Protein AF-A0A5B0R7M3-F1 (afdb_monomer_lite)

Foldseek 3Di:
DVVVLLVQFAVDWEKEDEQLDDPPDPDIDIDGHHGHHPPPDDDDPVCPSPDDPPVPDPDDDDDPPVPPDDHHYDYDDDPVPPPRNHDDDDFDDPDDDDTPDPDAPPDHDDPDPCNVVVVCVVVVVD

Organism: NCBI:txid56615

InterPro domains:
  IPR029063 S-adenosyl-L-methionine-dependent methyltransferase superfamily [G3DSA:3.40.50.150] (1-41)

Structure (mmCIF, N/CA/C/O backbone):
data_AF-A0A5B0R7M3-F1
#
_entry.id   AF-A0A5B0R7M3-F1
#
loop_
_atom_site.group_PDB
_atom_site.id
_atom_site.type_symbol
_atom_site.label_atom_id
_atom_site.label_alt_id
_atom_site.label_comp_id
_atom_site.label_asym_id
_atom_site.label_entity_id
_atom_site.label_seq_id
_atom_site.pdbx_PDB_ins_code
_atom_site.Cartn_x
_atom_site.Cartn_y
_atom_site.Cartn_z
_atom_site.occupancy
_atom_site.B_iso_or_equiv
_atom_site.auth_seq_id
_atom_site.auth_comp_id
_atom_site.auth_asym_id
_atom_site.auth_atom_id
_atom_site.pdbx_PDB_model_num
ATOM 1 N N . MET A 1 1 ? 5.093 -3.381 16.539 1.00 66.44 1 MET A N 1
ATOM 2 C CA . MET A 1 1 ? 5.382 -3.029 15.124 1.00 66.44 1 MET A CA 1
ATOM 3 C C . MET A 1 1 ? 4.338 -2.016 14.643 1.00 66.44 1 MET A C 1
ATOM 5 O O . MET A 1 1 ? 3.356 -1.822 15.347 1.00 66.44 1 MET A O 1
ATOM 9 N N . ILE A 1 2 ? 4.525 -1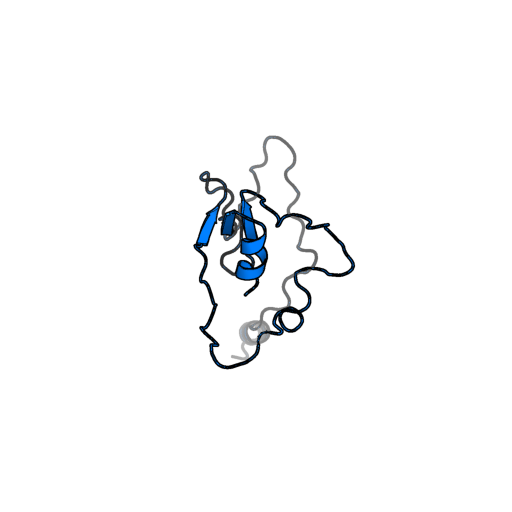.332 13.503 1.00 76.81 2 ILE A N 1
ATOM 10 C CA . ILE A 1 2 ? 3.562 -0.308 13.021 1.00 76.81 2 ILE A CA 1
ATOM 11 C C . ILE A 1 2 ? 2.158 -0.885 12.771 1.00 76.81 2 ILE A C 1
ATOM 13 O O . ILE A 1 2 ? 1.155 -0.230 13.030 1.00 76.81 2 ILE A O 1
ATOM 17 N N . TYR A 1 3 ? 2.087 -2.153 12.364 1.00 77.75 3 TYR A N 1
ATOM 18 C CA . TYR A 1 3 ? 0.834 -2.868 12.129 1.00 77.75 3 TYR A CA 1
ATOM 19 C C . TYR A 1 3 ? -0.008 -3.028 13.401 1.00 77.75 3 TYR A C 1
ATOM 21 O O . TYR A 1 3 ? -1.212 -2.799 13.361 1.00 77.75 3 TYR A O 1
ATOM 29 N N . ASP A 1 4 ? 0.619 -3.321 14.546 1.00 75.75 4 ASP A N 1
ATOM 30 C CA . ASP A 1 4 ? -0.097 -3.463 15.824 1.00 75.75 4 ASP A CA 1
ATOM 31 C C . ASP A 1 4 ? -0.740 -2.146 16.256 1.00 75.75 4 ASP A C 1
ATOM 33 O O . ASP A 1 4 ? -1.810 -2.141 16.853 1.00 75.75 4 ASP A O 1
ATOM 37 N N . GLN A 1 5 ? -0.100 -1.016 15.938 1.00 77.12 5 GLN A N 1
ATOM 38 C CA . GLN A 1 5 ? -0.653 0.302 16.242 1.00 77.12 5 GLN A CA 1
ATOM 39 C C . GLN A 1 5 ? -1.916 0.563 15.422 1.00 77.12 5 GLN A C 1
ATOM 41 O O . GLN A 1 5 ? -2.892 1.072 15.971 1.00 77.12 5 GLN A O 1
ATOM 46 N N . LEU A 1 6 ? -1.906 0.178 14.144 1.00 82.81 6 LEU A N 1
ATOM 47 C CA . LEU A 1 6 ? -3.024 0.361 13.219 1.00 82.81 6 LEU A CA 1
ATOM 48 C C . LEU A 1 6 ? -4.185 -0.595 13.521 1.00 82.81 6 LEU A C 1
ATOM 50 O O . LEU A 1 6 ? -5.333 -0.170 13.473 1.00 82.81 6 LEU A O 1
ATOM 54 N N . LEU A 1 7 ? -3.917 -1.835 13.937 1.00 82.44 7 LEU A N 1
ATOM 55 C CA . LEU A 1 7 ? -4.962 -2.806 14.297 1.00 82.44 7 LEU A CA 1
ATOM 56 C C . LEU A 1 7 ? -5.871 -2.350 15.455 1.00 82.44 7 LEU A C 1
ATOM 58 O O . LEU A 1 7 ? -6.979 -2.855 15.586 1.00 82.44 7 LEU A O 1
ATOM 62 N N . ASN A 1 8 ? -5.456 -1.373 16.269 1.00 80.81 8 ASN A N 1
ATOM 63 C CA . ASN A 1 8 ? -6.332 -0.788 17.297 1.00 80.81 8 ASN A CA 1
ATOM 64 C C . ASN A 1 8 ? -7.450 0.095 16.721 1.00 80.81 8 ASN A C 1
ATOM 66 O O . ASN A 1 8 ? -8.390 0.427 17.436 1.00 80.81 8 ASN A O 1
ATOM 70 N N . PHE A 1 9 ? -7.313 0.529 15.468 1.00 82.88 9 PHE A N 1
ATOM 71 C CA . PHE A 1 9 ? -8.213 1.479 14.813 1.00 82.88 9 PHE A CA 1
ATOM 72 C C . PHE A 1 9 ? -8.908 0.895 13.588 1.00 82.88 9 PHE A C 1
ATOM 74 O O . PHE A 1 9 ? -9.792 1.538 13.029 1.00 82.88 9 PHE A O 1
ATOM 81 N N . PHE A 1 10 ? -8.492 -0.279 13.124 1.00 88.88 10 PHE A N 1
ATOM 82 C CA . PHE A 1 10 ? -8.955 -0.866 11.877 1.00 88.88 10 PHE A CA 1
ATOM 83 C C . PHE A 1 10 ? -9.186 -2.359 12.072 1.00 88.88 10 PHE A C 1
ATOM 85 O O . PHE A 1 10 ? -8.324 -3.054 12.607 1.00 88.88 10 PHE A O 1
ATOM 92 N N . GLY A 1 11 ? -10.341 -2.851 11.621 1.00 86.31 11 GLY A N 1
ATOM 93 C CA . GLY A 1 11 ? -10.670 -4.276 11.704 1.00 86.31 11 GLY A CA 1
ATOM 94 C C . GLY A 1 11 ? -9.804 -5.146 10.791 1.00 86.31 11 GLY A C 1
ATOM 95 O O . GLY A 1 11 ? -9.576 -6.315 11.088 1.00 86.31 11 GLY A O 1
ATOM 96 N N . GLU A 1 12 ? -9.299 -4.570 9.700 1.00 88.31 12 GLU A N 1
ATOM 97 C CA . GLU A 1 12 ? -8.436 -5.241 8.732 1.00 88.31 12 GLU A CA 1
ATOM 98 C C . GLU A 1 12 ? -7.263 -4.322 8.380 1.00 88.31 12 GLU A C 1
ATOM 100 O O . GLU A 1 12 ? -7.444 -3.147 8.052 1.00 88.31 12 GLU A O 1
ATOM 105 N N . VAL A 1 13 ? -6.049 -4.858 8.454 1.00 88.38 13 VAL A N 1
ATOM 106 C CA . VAL A 1 13 ? -4.821 -4.171 8.052 1.00 88.38 13 VAL A CA 1
ATOM 107 C C . VAL A 1 13 ? -4.072 -5.150 7.167 1.00 88.38 13 VAL A C 1
ATOM 109 O O . VAL A 1 13 ? -3.855 -6.282 7.582 1.00 88.38 13 VAL A O 1
ATOM 112 N N . ASP A 1 14 ? -3.653 -4.718 5.983 1.00 89.44 14 ASP A N 1
ATOM 113 C CA . ASP A 1 14 ? -2.829 -5.513 5.068 1.00 89.44 14 ASP A CA 1
ATOM 114 C C . ASP A 1 14 ? -1.604 -4.716 4.637 1.00 89.44 14 ASP A C 1
ATOM 116 O O . ASP A 1 14 ? -1.629 -3.484 4.592 1.00 89.44 14 ASP A O 1
ATOM 120 N N . CYS A 1 15 ? -0.527 -5.409 4.281 1.00 88.50 15 CYS A N 1
ATOM 121 C CA . CYS A 1 15 ? 0.602 -4.787 3.602 1.00 88.50 15 CYS A CA 1
ATOM 122 C C . CYS A 1 15 ? 0.537 -5.148 2.121 1.00 88.50 15 CYS A C 1
ATOM 124 O O . CYS A 1 15 ? 0.446 -6.319 1.768 1.00 88.50 15 CYS A O 1
ATOM 126 N N . ALA A 1 16 ? 0.568 -4.155 1.244 1.00 88.56 16 ALA A N 1
ATOM 127 C CA . ALA A 1 16 ? 0.441 -4.350 -0.185 1.00 88.56 16 ALA A CA 1
ATOM 128 C C . ALA A 1 16 ? 1.591 -3.700 -0.939 1.00 88.56 16 ALA A C 1
ATOM 130 O O . ALA A 1 16 ? 1.926 -2.537 -0.720 1.00 88.56 16 ALA A O 1
ATOM 131 N N . LYS A 1 17 ? 2.150 -4.425 -1.903 1.00 86.50 17 LYS A N 1
ATOM 132 C CA . LYS A 1 17 ? 3.021 -3.843 -2.925 1.00 86.50 17 LYS A CA 1
ATOM 133 C C . LYS A 1 17 ? 2.356 -4.039 -4.278 1.00 86.50 17 LYS A C 1
ATOM 135 O O . LYS A 1 17 ? 2.135 -5.186 -4.681 1.00 86.50 17 LYS A O 1
ATOM 140 N N . PRO A 1 18 ? 1.987 -2.956 -4.973 1.00 82.62 18 PRO A N 1
ATOM 141 C CA . PRO A 1 18 ? 1.355 -3.093 -6.264 1.00 82.62 18 PRO A CA 1
ATOM 142 C C . PRO A 1 18 ? 2.353 -3.589 -7.312 1.00 82.62 18 PRO A C 1
ATOM 144 O O . PRO A 1 18 ? 3.547 -3.319 -7.211 1.00 82.62 18 PRO A O 1
ATOM 147 N N . ARG A 1 19 ? 1.869 -4.259 -8.361 1.00 75.69 19 ARG A N 1
ATOM 148 C CA . ARG A 1 19 ? 2.708 -4.696 -9.499 1.00 75.69 19 ARG A CA 1
ATOM 149 C C . ARG A 1 19 ? 3.382 -3.548 -10.259 1.00 75.69 19 ARG A C 1
ATOM 151 O O . ARG A 1 19 ? 4.404 -3.762 -10.899 1.00 75.69 19 ARG A O 1
ATOM 158 N N . SER A 1 20 ? 2.833 -2.339 -10.169 1.00 74.00 20 SER A N 1
ATOM 159 C CA . SER A 1 20 ? 3.449 -1.119 -10.700 1.00 74.00 20 SER A CA 1
ATOM 160 C C . SER A 1 20 ? 4.617 -0.602 -9.848 1.00 74.00 20 SER A C 1
ATOM 162 O O . SER A 1 20 ? 5.302 0.329 -10.261 1.00 74.00 20 SER A O 1
ATOM 164 N N . SER A 1 21 ? 4.828 -1.153 -8.651 1.00 76.25 21 SER A N 1
ATOM 165 C CA . SER A 1 21 ? 5.994 -0.855 -7.826 1.00 76.25 21 SER A CA 1
ATOM 166 C C . SER A 1 21 ? 7.164 -1.729 -8.260 1.00 76.25 21 SER A C 1
ATOM 168 O O . SER A 1 21 ? 7.027 -2.943 -8.419 1.00 76.25 21 SER A O 1
ATOM 170 N N . ARG A 1 22 ? 8.338 -1.113 -8.395 1.00 79.06 22 ARG A N 1
ATOM 171 C CA . ARG A 1 22 ? 9.551 -1.800 -8.847 1.00 79.06 22 ARG A CA 1
ATOM 172 C C . ARG A 1 22 ? 9.971 -2.880 -7.861 1.00 79.06 22 ARG A C 1
ATOM 174 O O . ARG A 1 22 ? 9.988 -2.656 -6.645 1.00 79.06 22 ARG A O 1
ATOM 181 N N . SER A 1 23 ? 10.407 -4.031 -8.363 1.00 74.88 23 SER A N 1
ATOM 182 C CA . SER A 1 23 ? 10.898 -5.130 -7.517 1.00 74.88 23 SER A CA 1
ATOM 183 C C . SER A 1 23 ? 12.090 -4.704 -6.649 1.00 74.88 23 SER A C 1
ATOM 185 O O . SER A 1 23 ? 12.155 -5.065 -5.475 1.00 74.88 23 SER A O 1
ATOM 187 N N . SER A 1 24 ? 12.953 -3.837 -7.187 1.00 81.19 24 SER A N 1
ATOM 188 C CA . SER A 1 24 ? 14.117 -3.265 -6.503 1.00 81.19 24 SER A CA 1
ATOM 189 C C . SER A 1 24 ? 13.788 -2.216 -5.434 1.00 81.19 24 SER A C 1
ATOM 191 O O . S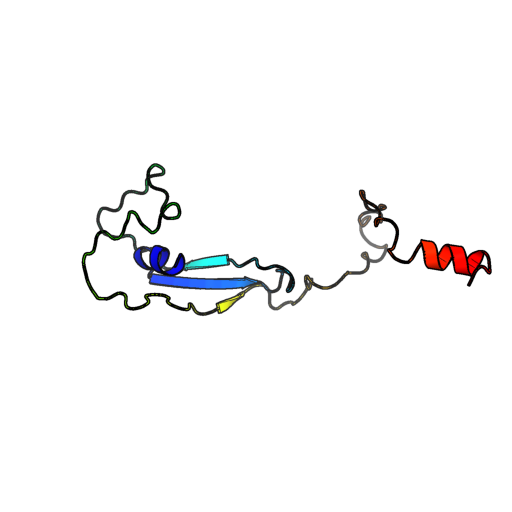ER A 1 24 ? 14.684 -1.813 -4.696 1.00 81.19 24 SER A O 1
ATOM 193 N N . SER A 1 25 ? 12.544 -1.728 -5.363 1.00 81.62 25 SER A N 1
ATOM 194 C CA . SER A 1 25 ? 12.122 -0.796 -4.313 1.00 81.62 25 SER A CA 1
ATOM 195 C C . SER A 1 25 ? 11.693 -1.557 -3.058 1.00 81.62 25 SER A C 1
ATOM 197 O 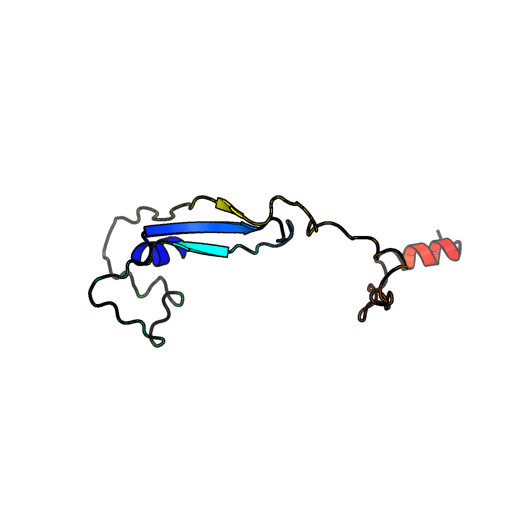O . SER A 1 25 ? 11.012 -2.582 -3.139 1.00 81.62 25 SER A O 1
ATOM 199 N N . ILE A 1 26 ? 12.053 -1.035 -1.887 1.00 84.12 26 ILE A N 1
ATOM 200 C CA . ILE A 1 26 ? 11.556 -1.526 -0.590 1.00 84.12 26 ILE A CA 1
ATOM 201 C C . ILE A 1 26 ? 10.204 -0.907 -0.207 1.00 84.12 26 ILE A C 1
ATOM 203 O O . ILE A 1 26 ? 9.717 -1.130 0.898 1.00 84.12 26 ILE A O 1
ATOM 207 N N . GLU A 1 27 ? 9.614 -0.095 -1.086 1.00 85.19 27 GLU A N 1
ATOM 208 C CA . GLU A 1 27 ? 8.317 0.526 -0.838 1.00 85.19 27 GLU A CA 1
ATOM 209 C C . GLU A 1 27 ? 7.192 -0.514 -0.742 1.00 85.19 27 GLU A C 1
ATOM 211 O O . GLU A 1 27 ? 7.129 -1.491 -1.496 1.00 85.19 27 GLU A O 1
ATOM 216 N N . ALA A 1 28 ? 6.291 -0.274 0.203 1.00 85.94 28 ALA A N 1
ATOM 217 C CA . ALA A 1 28 ? 5.054 -1.009 0.388 1.00 85.94 28 ALA A CA 1
ATOM 218 C C . ALA A 1 28 ? 4.020 -0.072 1.022 1.00 85.94 28 ALA A C 1
ATOM 220 O O . ALA A 1 28 ? 4.364 0.923 1.664 1.00 85.94 28 ALA A O 1
ATOM 221 N N . PHE A 1 29 ? 2.751 -0.394 0.834 1.00 87.81 29 PHE A N 1
ATOM 222 C CA . PHE A 1 29 ? 1.614 0.392 1.283 1.00 87.81 29 PHE A CA 1
ATOM 223 C C . PHE A 1 29 ? 0.869 -0.386 2.357 1.00 87.81 29 PHE A C 1
ATOM 225 O O . PHE A 1 29 ? 0.570 -1.561 2.171 1.00 87.81 29 PHE A O 1
ATOM 232 N N . VAL A 1 30 ? 0.534 0.260 3.470 1.00 89.06 30 VAL A N 1
ATOM 233 C CA . VAL A 1 30 ? -0.348 -0.352 4.469 1.00 89.06 30 VAL A CA 1
ATOM 234 C C . VAL A 1 30 ? -1.785 0.027 4.137 1.00 89.06 30 VAL A C 1
ATOM 236 O O . VAL A 1 30 ? -2.123 1.209 4.093 1.00 89.06 30 VAL A O 1
ATOM 239 N N . VAL A 1 31 ? -2.617 -0.973 3.866 1.00 89.75 31 VAL A N 1
ATOM 240 C CA . VAL A 1 31 ? -4.025 -0.808 3.509 1.00 89.75 31 VAL A CA 1
ATOM 241 C C . VAL A 1 31 ? -4.862 -1.114 4.740 1.00 89.75 31 VAL A C 1
ATOM 243 O O . VAL A 1 31 ? -4.980 -2.260 5.159 1.00 89.75 31 VAL A O 1
ATOM 246 N N . CYS A 1 32 ? -5.442 -0.071 5.322 1.00 89.69 32 CYS A N 1
ATOM 247 C CA . CYS A 1 32 ? -6.303 -0.187 6.488 1.00 89.69 32 CYS A CA 1
ATOM 248 C C . CYS A 1 32 ? -7.775 -0.123 6.063 1.00 89.69 32 CYS A C 1
ATOM 250 O O . CYS A 1 32 ? -8.194 0.825 5.396 1.00 89.69 32 CYS A O 1
ATOM 252 N N . ARG A 1 33 ? -8.566 -1.125 6.448 1.00 90.81 33 ARG A N 1
ATOM 253 C CA . ARG A 1 33 ? -9.986 -1.271 6.099 1.00 90.81 33 ARG A CA 1
ATOM 254 C C . ARG A 1 33 ? -10.821 -1.390 7.374 1.00 90.81 33 ARG A C 1
ATOM 256 O O . ARG A 1 33 ? -10.320 -1.782 8.425 1.00 90.81 33 ARG A O 1
ATOM 263 N N . ASN A 1 34 ? -12.100 -1.030 7.280 1.00 92.44 34 ASN A N 1
ATOM 264 C CA . ASN A 1 34 ? -13.043 -1.031 8.405 1.00 92.44 34 ASN A CA 1
ATOM 265 C C . ASN A 1 34 ? -12.541 -0.196 9.592 1.00 92.44 34 ASN A C 1
ATOM 267 O O . ASN A 1 34 ? -12.207 -0.732 10.648 1.00 92.44 34 ASN A O 1
ATOM 271 N N . TYR A 1 35 ? -12.463 1.124 9.399 1.00 90.56 35 TYR A N 1
ATOM 272 C CA . TYR A 1 35 ? -12.085 2.048 10.467 1.00 90.56 35 TYR A CA 1
ATOM 273 C C . TYR A 1 35 ? -13.068 1.945 11.640 1.00 90.56 35 TYR A C 1
ATOM 275 O O . TYR A 1 35 ? -14.258 2.223 11.495 1.00 90.56 35 TYR A O 1
ATOM 283 N N . ALA A 1 36 ? -12.545 1.530 12.786 1.00 86.69 36 ALA A N 1
ATOM 284 C CA . ALA A 1 36 ? -13.245 1.286 14.034 1.00 86.69 36 ALA A CA 1
ATOM 285 C C . ALA A 1 36 ? -12.381 1.836 15.183 1.00 86.69 36 ALA A C 1
ATOM 287 O O . ALA A 1 36 ? -11.656 1.081 15.834 1.00 86.69 36 ALA A O 1
ATOM 288 N N . PRO A 1 37 ? -12.374 3.164 15.391 1.00 84.75 37 PRO A N 1
ATOM 289 C CA . PRO A 1 37 ? -11.607 3.762 16.470 1.00 84.75 37 PRO A CA 1
ATOM 290 C C . PRO A 1 37 ? -12.203 3.391 17.838 1.00 84.75 37 PRO A C 1
ATOM 292 O O . PRO A 1 37 ? -13.417 3.198 17.936 1.00 84.75 37 PRO A O 1
ATOM 295 N N . PRO A 1 38 ? -11.388 3.349 18.906 1.00 82.06 38 PRO A N 1
ATOM 296 C CA . PRO A 1 38 ? -11.888 3.170 20.265 1.00 82.06 38 PRO A CA 1
ATOM 297 C C . PRO A 1 38 ? -12.874 4.272 20.676 1.00 82.06 38 PRO A C 1
ATOM 299 O O . PRO A 1 38 ? -12.731 5.431 20.270 1.00 82.06 38 PRO A O 1
ATOM 302 N N . ASP A 1 39 ? -13.836 3.928 21.532 1.00 81.50 39 ASP A N 1
ATOM 303 C CA . ASP A 1 39 ? -14.817 4.884 22.049 1.00 81.50 39 ASP A CA 1
ATOM 304 C C . ASP A 1 39 ? -14.129 6.070 22.743 1.00 81.50 39 ASP A C 1
ATOM 306 O O . ASP A 1 39 ? -13.253 5.907 23.593 1.00 81.50 39 ASP A O 1
ATOM 310 N N . GLY A 1 40 ? -14.526 7.288 22.367 1.00 80.38 40 GLY A N 1
ATOM 311 C CA . GLY A 1 40 ? -13.944 8.522 22.903 1.00 80.38 40 GLY A CA 1
ATOM 312 C C . GLY A 1 40 ? -12.597 8.923 22.291 1.00 80.38 40 GLY A C 1
ATOM 313 O O . GLY A 1 40 ? -11.998 9.897 22.745 1.00 80.38 40 GLY A O 1
ATOM 314 N N . PHE A 1 41 ? -12.117 8.225 21.256 1.00 78.56 41 PHE A N 1
ATOM 315 C CA . PHE A 1 41 ? -10.924 8.643 20.525 1.00 78.56 41 PHE A CA 1
ATOM 316 C C . PHE A 1 41 ? -11.165 9.953 19.759 1.00 78.56 41 PHE A C 1
ATOM 318 O O . PHE A 1 41 ? -12.023 10.032 18.879 1.00 78.56 41 PHE A O 1
ATOM 325 N N . VAL A 1 42 ? -10.358 10.971 20.064 1.00 77.62 42 VAL A N 1
ATOM 326 C CA . VAL A 1 42 ? -10.325 12.246 19.339 1.00 77.62 42 VAL A CA 1
ATOM 327 C C . VAL A 1 42 ? -9.005 12.322 18.569 1.00 77.62 42 VAL A C 1
ATOM 329 O O . VAL A 1 42 ? -7.944 12.270 19.196 1.00 77.62 42 VAL A O 1
ATOM 332 N N . PRO A 1 43 ? -9.030 12.423 17.227 1.00 75.88 43 PRO A N 1
ATOM 333 C CA . PRO A 1 43 ? -7.812 12.531 16.438 1.00 75.88 43 PRO A CA 1
ATOM 334 C C . PRO A 1 43 ? -7.124 13.867 16.730 1.00 75.88 43 PRO A C 1
ATOM 336 O O . PRO A 1 43 ? -7.712 14.931 16.548 1.00 75.88 43 PRO A O 1
ATOM 339 N N . ASP A 1 44 ? -5.870 13.804 17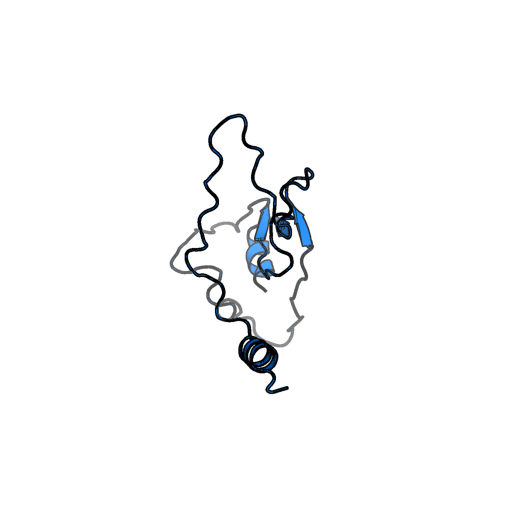.168 1.00 70.69 44 ASP A N 1
ATOM 340 C CA . ASP A 1 44 ? -5.065 14.976 17.502 1.00 70.69 44 ASP A CA 1
ATOM 341 C C . ASP A 1 44 ? -3.661 14.854 16.891 1.00 70.69 44 ASP A C 1
ATOM 343 O O . ASP A 1 44 ? -3.025 13.798 16.932 1.00 70.69 44 ASP A O 1
ATOM 347 N N . MET A 1 45 ? -3.175 15.957 16.321 1.00 66.25 45 MET A N 1
ATOM 348 C CA . MET A 1 45 ? -1.837 16.075 15.736 1.00 66.25 45 MET A CA 1
ATOM 349 C C . MET A 1 45 ? -0.750 16.268 16.797 1.00 66.25 45 MET A C 1
ATOM 351 O O . MET A 1 45 ? 0.431 16.153 16.475 1.00 66.25 45 MET A O 1
ATOM 355 N N . SER A 1 46 ? -1.121 16.548 18.052 1.00 66.50 46 SER A N 1
ATOM 356 C CA . SER A 1 46 ? -0.169 16.672 19.163 1.00 66.50 46 SER A CA 1
ATOM 357 C C . SER A 1 46 ? 0.482 15.334 19.544 1.00 66.50 46 SER A C 1
ATOM 359 O O . SER A 1 46 ? 1.612 15.312 20.031 1.00 66.50 46 SER A O 1
ATOM 361 N N . HIS A 1 47 ? -0.195 14.214 19.260 1.00 58.88 47 HIS A N 1
ATOM 362 C CA . HIS A 1 47 ? 0.276 12.861 19.557 1.00 58.88 47 HIS A CA 1
ATOM 363 C C . HIS A 1 47 ? 0.222 11.971 18.306 1.00 58.88 47 HIS A C 1
ATOM 365 O O . HIS A 1 47 ? -0.581 11.031 18.245 1.00 58.88 47 HIS A O 1
ATOM 371 N N . PRO A 1 48 ? 1.078 12.227 17.298 1.00 59.88 48 PRO A N 1
ATOM 372 C CA . PRO A 1 48 ? 1.117 11.409 16.097 1.00 59.88 48 PRO A CA 1
ATOM 373 C C . PRO A 1 48 ? 1.435 9.959 16.478 1.00 59.88 48 PRO A C 1
ATOM 375 O O . PRO A 1 48 ? 2.462 9.673 17.097 1.00 59.88 48 PRO A O 1
ATOM 378 N N . LEU A 1 49 ? 0.534 9.045 16.097 1.00 58.16 49 LEU A N 1
ATOM 379 C CA . LEU A 1 49 ? 0.524 7.618 16.462 1.00 58.16 49 LEU A CA 1
ATOM 380 C C . LEU A 1 49 ? 1.882 6.912 16.270 1.00 58.16 49 LEU A C 1
ATOM 382 O O . LEU A 1 49 ? 2.168 5.933 16.954 1.00 58.16 49 LEU A O 1
ATOM 386 N N . LEU A 1 50 ? 2.708 7.423 15.354 1.00 57.34 50 LEU A N 1
ATOM 387 C CA . LEU A 1 50 ? 3.909 6.775 14.833 1.00 57.34 50 LEU A CA 1
ATOM 388 C C . LEU A 1 50 ? 5.217 7.203 15.512 1.00 57.34 50 LEU A C 1
ATOM 390 O O . LEU A 1 50 ? 6.260 6.622 15.226 1.00 57.34 50 LEU A O 1
ATOM 394 N N . MET A 1 51 ? 5.200 8.219 16.382 1.00 51.66 51 MET A N 1
ATOM 395 C CA . MET A 1 51 ? 6.447 8.897 16.761 1.00 51.66 51 MET A CA 1
ATOM 396 C C . MET A 1 51 ? 7.176 8.269 17.955 1.00 51.66 51 MET A C 1
ATOM 398 O O . MET A 1 51 ? 8.352 8.561 18.154 1.00 51.66 51 MET A O 1
ATOM 402 N N . ASN A 1 52 ? 6.534 7.405 18.755 1.00 52.44 52 ASN A N 1
ATOM 403 C CA . ASN A 1 52 ? 7.230 6.763 19.872 1.00 52.44 52 ASN A CA 1
ATOM 404 C C . ASN A 1 52 ? 6.529 5.480 20.387 1.00 52.44 52 ASN A C 1
ATOM 406 O O . ASN A 1 52 ? 5.529 5.569 21.103 1.00 52.44 52 ASN A O 1
ATOM 410 N N . PRO A 1 53 ? 7.040 4.275 20.067 1.00 48.84 53 PRO A N 1
ATOM 411 C CA . PRO A 1 53 ? 6.501 3.023 20.599 1.00 48.84 53 PRO A CA 1
ATOM 412 C C . PRO A 1 53 ? 6.781 2.832 22.102 1.00 48.84 53 PRO A C 1
ATOM 414 O O . PRO A 1 53 ? 6.107 2.024 22.733 1.00 48.84 53 PRO A O 1
ATOM 417 N N . ALA A 1 54 ? 7.738 3.566 22.687 1.00 46.09 54 ALA A N 1
ATOM 418 C CA . ALA A 1 54 ? 8.138 3.415 24.087 1.00 46.09 54 ALA A CA 1
ATOM 419 C C . ALA A 1 54 ? 7.264 4.212 25.073 1.00 46.09 54 ALA A C 1
ATOM 421 O O . ALA A 1 54 ? 7.184 3.850 26.241 1.00 46.09 54 ALA A O 1
ATOM 422 N N . THR A 1 55 ? 6.569 5.268 24.638 1.00 46.62 55 THR A N 1
ATOM 423 C CA . THR A 1 55 ? 5.710 6.076 25.529 1.00 46.62 55 THR A CA 1
ATOM 424 C C . THR A 1 55 ? 4.296 5.530 25.716 1.00 46.62 55 THR A C 1
ATOM 426 O O . THR A 1 55 ? 3.546 6.096 26.507 1.00 46.62 55 THR A O 1
ATOM 429 N N . ARG A 1 56 ? 3.905 4.447 25.028 1.00 47.09 56 ARG A N 1
ATOM 430 C CA . ARG A 1 56 ? 2.563 3.847 25.180 1.00 47.09 56 ARG A CA 1
ATOM 431 C C . ARG A 1 56 ? 2.503 2.583 26.026 1.00 47.09 56 ARG A C 1
ATOM 433 O O . ARG A 1 56 ? 1.406 2.180 26.393 1.00 47.09 56 ARG A O 1
ATOM 440 N N . CYS A 1 57 ? 3.644 1.997 26.369 1.00 40.25 57 CYS A N 1
ATOM 441 C CA . CYS A 1 57 ? 3.696 0.804 27.204 1.00 40.25 57 CYS A CA 1
ATOM 442 C C . CYS A 1 57 ? 4.385 1.138 28.528 1.00 40.25 57 CYS A C 1
ATOM 444 O O . CYS A 1 57 ? 5.553 0.825 28.724 1.00 40.25 57 CYS A O 1
ATOM 446 N N . GLN A 1 58 ? 3.653 1.767 29.448 1.00 41.00 58 GLN A N 1
ATOM 447 C CA . GLN A 1 58 ? 3.888 1.496 30.865 1.00 41.00 58 GLN A CA 1
ATOM 448 C C . GLN A 1 58 ? 3.054 0.266 31.214 1.00 41.00 58 GLN A C 1
ATOM 450 O O . GLN A 1 58 ? 1.927 0.373 31.686 1.00 41.00 58 GLN A O 1
ATOM 455 N N . SER A 1 59 ? 3.576 -0.910 30.894 1.00 42.31 59 SER A N 1
ATOM 456 C CA . SER A 1 59 ? 3.111 -2.144 31.512 1.00 42.31 59 SER A CA 1
ATOM 457 C C . SER A 1 59 ? 4.338 -2.845 32.058 1.00 42.31 59 SER A C 1
ATOM 459 O O . SER A 1 59 ? 5.184 -3.328 31.302 1.00 42.31 59 SER A O 1
ATOM 461 N N . ASP A 1 60 ? 4.422 -2.788 33.379 1.00 41.34 60 ASP A N 1
ATOM 462 C CA . ASP A 1 60 ? 5.331 -3.520 34.235 1.00 41.34 60 ASP A CA 1
ATOM 463 C C . ASP A 1 60 ? 5.461 -5.001 33.849 1.0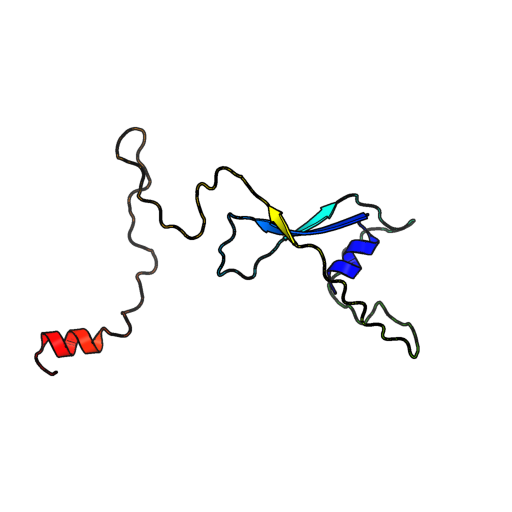0 41.34 60 ASP A C 1
ATOM 465 O O . ASP A 1 60 ? 4.521 -5.646 33.391 1.00 41.34 60 ASP A O 1
ATOM 469 N N . GLU A 1 61 ? 6.668 -5.501 34.099 1.00 44.53 61 GLU A N 1
ATOM 470 C CA . GLU A 1 61 ? 7.010 -6.875 34.465 1.00 44.53 61 GLU A CA 1
ATOM 471 C C . GLU A 1 61 ? 6.539 -8.047 33.568 1.00 44.53 61 GLU A C 1
ATOM 473 O O . GLU A 1 61 ? 5.410 -8.529 33.580 1.00 44.53 61 GLU A O 1
ATOM 478 N N . GLY A 1 62 ? 7.522 -8.662 32.900 1.00 38.78 62 GLY A N 1
ATOM 479 C CA . GLY A 1 62 ? 7.631 -10.127 32.909 1.00 38.78 62 GLY A CA 1
ATOM 480 C C . GLY A 1 62 ? 6.957 -10.926 31.793 1.00 38.78 62 GLY A C 1
ATOM 481 O O . GLY A 1 62 ? 7.130 -12.141 31.759 1.00 38.78 62 GLY A O 1
ATOM 482 N N . THR A 1 63 ? 6.260 -10.309 30.839 1.00 37.59 63 THR A N 1
ATOM 483 C CA . THR A 1 63 ? 5.695 -11.029 29.679 1.00 37.59 63 THR A CA 1
ATOM 484 C C . THR A 1 63 ? 5.925 -10.276 28.373 1.00 37.59 63 THR A C 1
ATOM 486 O O . THR A 1 63 ? 5.000 -9.871 27.679 1.00 37.59 63 THR A O 1
ATOM 489 N N . SER A 1 64 ? 7.193 -10.135 27.978 1.00 40.47 64 SER A N 1
ATOM 490 C CA . SER A 1 64 ? 7.548 -9.818 26.588 1.00 40.47 64 SER A CA 1
ATOM 491 C C . SER A 1 64 ? 7.240 -11.032 25.700 1.00 40.47 64 SER A C 1
ATOM 493 O O . SER A 1 64 ? 8.145 -11.672 25.163 1.00 40.47 64 SER A O 1
ATOM 495 N N . GLN A 1 65 ? 5.958 -11.381 25.557 1.00 41.06 65 GLN A N 1
ATOM 496 C CA . GLN A 1 65 ? 5.531 -12.087 24.362 1.00 41.06 65 GLN A CA 1
ATOM 497 C C . GLN A 1 65 ? 5.849 -11.154 23.209 1.00 41.06 65 GLN A C 1
ATOM 499 O O . GLN A 1 65 ? 5.461 -9.990 23.189 1.00 41.06 65 GLN A O 1
ATOM 504 N N . ASP A 1 66 ? 6.659 -11.656 22.304 1.00 43.66 66 ASP A N 1
ATOM 505 C CA . ASP A 1 66 ? 7.101 -10.952 21.130 1.00 43.66 66 ASP A CA 1
ATOM 506 C C . ASP A 1 66 ? 5.880 -10.667 20.239 1.00 43.66 66 ASP A C 1
ATOM 508 O O . ASP A 1 66 ? 5.525 -11.469 19.381 1.00 43.66 66 ASP A O 1
ATOM 512 N N . LEU A 1 67 ? 5.185 -9.545 20.481 1.00 47.94 67 LEU A N 1
ATOM 513 C CA . LEU A 1 67 ? 3.961 -9.114 19.783 1.00 47.94 67 LEU A CA 1
ATOM 514 C C . LEU A 1 67 ? 4.229 -8.730 18.313 1.00 47.94 67 LEU A C 1
ATOM 516 O O . LEU A 1 67 ? 3.493 -7.951 17.719 1.00 47.94 67 LEU A O 1
ATOM 520 N N . ARG A 1 68 ? 5.298 -9.246 17.700 1.00 51.16 68 ARG A N 1
ATOM 521 C CA . ARG A 1 68 ? 5.598 -9.079 16.280 1.00 51.16 68 ARG A CA 1
ATOM 522 C C . ARG A 1 68 ? 4.601 -9.904 15.472 1.00 51.16 68 ARG A C 1
ATOM 524 O O . ARG A 1 68 ? 4.860 -11.054 15.128 1.00 51.16 68 ARG A O 1
ATOM 531 N N . ARG A 1 69 ? 3.450 -9.310 15.154 1.00 55.47 69 ARG A N 1
ATOM 532 C CA . ARG A 1 69 ? 2.502 -9.900 14.207 1.00 55.47 69 ARG A CA 1
ATOM 533 C C . ARG A 1 69 ? 3.019 -9.692 12.785 1.00 55.47 69 ARG A C 1
ATOM 535 O O . ARG A 1 69 ? 3.220 -8.559 12.348 1.00 55.47 69 ARG A O 1
ATOM 542 N N . ILE A 1 70 ? 3.263 -10.798 12.085 1.00 65.06 70 ILE A N 1
ATOM 543 C CA . ILE A 1 70 ? 3.496 -10.792 10.640 1.00 65.06 70 ILE A CA 1
ATOM 544 C C . ILE A 1 70 ? 2.125 -10.665 9.991 1.00 65.06 70 ILE A C 1
ATOM 546 O O . ILE A 1 70 ? 1.228 -11.458 10.268 1.00 65.06 70 ILE A O 1
ATOM 550 N N . LEU A 1 71 ? 1.970 -9.617 9.198 1.00 65.00 71 LEU A N 1
ATOM 551 C CA . LEU A 1 71 ? 0.748 -9.335 8.471 1.00 65.00 71 LEU A CA 1
ATOM 552 C C . LEU A 1 71 ? 0.777 -10.037 7.118 1.00 65.00 71 LEU A C 1
ATOM 554 O O . LEU A 1 71 ? 1.853 -10.203 6.536 1.00 65.00 71 LEU A O 1
ATOM 558 N N . ASP A 1 72 ? -0.398 -10.384 6.607 1.00 68.69 72 ASP A N 1
ATOM 559 C CA . ASP A 1 72 ? -0.508 -10.929 5.264 1.00 68.69 72 ASP A CA 1
ATOM 560 C C . ASP A 1 72 ? -0.119 -9.870 4.227 1.00 68.69 72 ASP A C 1
ATOM 562 O O . ASP A 1 72 ? -0.428 -8.677 4.343 1.00 68.69 72 ASP A O 1
ATOM 566 N N . PHE A 1 73 ? 0.622 -10.327 3.219 1.00 73.19 73 PHE A N 1
ATOM 567 C CA . PHE A 1 73 ? 1.065 -9.491 2.119 1.00 73.19 73 PHE A CA 1
ATOM 568 C C . PHE A 1 73 ? 0.177 -9.722 0.904 1.00 73.19 73 PHE A C 1
ATOM 570 O O . PHE A 1 73 ? 0.120 -10.830 0.366 1.00 73.19 73 PHE A O 1
ATOM 577 N N . VAL A 1 74 ? -0.490 -8.668 0.450 1.00 78.12 74 VAL A N 1
ATOM 578 C CA . VAL A 1 74 ? -1.447 -8.733 -0.654 1.00 78.12 74 VAL A CA 1
ATOM 579 C C . VAL A 1 74 ? -0.848 -8.070 -1.891 1.00 78.12 74 VAL A C 1
ATOM 581 O O . VAL A 1 74 ? -0.452 -6.906 -1.876 1.00 78.12 74 VAL A O 1
ATOM 584 N N . ALA A 1 75 ? -0.786 -8.809 -2.998 1.00 72.31 75 ALA A N 1
ATOM 585 C CA . ALA A 1 75 ? -0.451 -8.223 -4.290 1.00 72.31 75 ALA A CA 1
ATOM 586 C C . ALA A 1 75 ? -1.644 -7.400 -4.805 1.00 72.31 75 ALA A C 1
ATOM 588 O O . ALA A 1 75 ? -2.758 -7.913 -4.896 1.00 72.31 75 ALA A O 1
ATOM 589 N N . CYS A 1 76 ? -1.405 -6.136 -5.161 1.00 68.00 76 CYS A N 1
ATOM 590 C CA . CYS A 1 76 ? -2.441 -5.203 -5.619 1.00 68.00 76 CYS A CA 1
ATOM 591 C C . CYS A 1 76 ? -2.115 -4.625 -7.010 1.00 68.00 76 CYS A C 1
ATOM 593 O O . CYS A 1 76 ? -0.984 -4.713 -7.495 1.00 68.00 76 CYS A O 1
ATOM 595 N N . GLY A 1 77 ? -3.098 -3.992 -7.650 1.00 66.38 77 GLY A N 1
ATOM 596 C CA . GLY A 1 77 ? -2.930 -3.305 -8.935 1.00 66.38 77 GLY A CA 1
ATOM 597 C C . GLY A 1 77 ? -3.679 -3.961 -10.093 1.00 66.38 77 GLY A C 1
ATOM 598 O O . GLY A 1 77 ? -4.397 -4.944 -9.917 1.00 66.38 77 GLY A O 1
ATOM 599 N N . ASP A 1 78 ? -3.535 -3.365 -11.274 1.00 66.62 78 ASP A N 1
ATOM 600 C CA . ASP A 1 78 ? -4.213 -3.799 -12.493 1.00 66.62 78 ASP A CA 1
ATOM 601 C C . ASP A 1 78 ? -3.670 -5.156 -12.988 1.00 66.62 78 ASP A C 1
ATOM 603 O O . ASP A 1 78 ? -2.457 -5.381 -13.064 1.00 66.62 78 ASP A O 1
ATOM 607 N N . LEU A 1 79 ? -4.584 -6.067 -13.338 1.00 62.66 79 LEU A N 1
ATOM 608 C CA . LEU A 1 79 ? -4.263 -7.361 -13.946 1.00 62.66 79 LEU A CA 1
ATOM 609 C C . LEU A 1 79 ? -3.774 -7.217 -15.390 1.00 62.66 79 LEU A C 1
ATOM 611 O O . LEU A 1 79 ? -3.185 -8.164 -15.911 1.00 62.66 79 LEU A O 1
ATOM 615 N N . SER A 1 80 ? -3.993 -6.058 -16.026 1.00 66.88 80 SER A N 1
ATOM 616 C CA . SER A 1 80 ? -3.559 -5.779 -17.402 1.00 66.88 80 SER A CA 1
ATOM 617 C C . SER A 1 80 ? -2.050 -5.936 -17.606 1.00 66.88 80 SER A C 1
ATOM 619 O O . SER A 1 80 ? -1.607 -6.085 -18.743 1.00 66.88 80 SER A O 1
ATOM 621 N N . ALA A 1 81 ? -1.268 -5.948 -16.513 1.00 58.94 81 ALA A N 1
ATOM 622 C CA . ALA A 1 81 ? 0.181 -6.140 -16.509 1.00 58.94 81 ALA A CA 1
ATOM 623 C C . ALA A 1 81 ? 0.949 -5.109 -17.356 1.00 58.94 81 ALA A C 1
ATOM 625 O O . ALA A 1 81 ? 2.134 -5.304 -17.622 1.00 58.94 81 ALA A O 1
ATOM 626 N N . TRP A 1 82 ? 0.287 -4.025 -17.768 1.00 60.53 82 TRP A N 1
ATOM 627 C CA . TRP A 1 82 ? 0.815 -3.038 -18.692 1.00 60.53 82 TRP A CA 1
ATOM 628 C C . TRP A 1 82 ? 0.554 -1.618 -18.173 1.00 60.53 82 TRP A C 1
ATOM 630 O O . TRP A 1 82 ? -0.605 -1.261 -17.959 1.00 60.53 82 TRP A O 1
ATOM 640 N N . PRO A 1 83 ? 1.594 -0.779 -18.014 1.00 65.56 83 PRO A N 1
ATOM 641 C CA . PRO A 1 83 ? 3.019 -1.080 -18.175 1.00 65.56 83 PRO A CA 1
ATOM 642 C C . PRO A 1 83 ? 3.604 -1.783 -16.925 1.00 65.56 83 PRO A C 1
ATOM 644 O O . PRO A 1 83 ? 3.436 -1.314 -15.802 1.00 65.56 83 PRO A O 1
ATOM 647 N N . ASP A 1 84 ? 4.320 -2.894 -17.120 1.00 70.81 84 ASP A N 1
ATOM 648 C CA . ASP A 1 84 ? 5.316 -3.454 -16.190 1.00 70.81 84 ASP A CA 1
ATOM 649 C C . ASP A 1 84 ? 6.379 -2.407 -15.812 1.00 70.81 84 ASP A C 1
ATOM 651 O O . ASP A 1 84 ? 6.989 -1.784 -16.682 1.00 70.81 84 ASP A O 1
ATOM 655 N N . SER A 1 85 ? 6.586 -2.231 -14.507 1.00 69.44 85 SER A N 1
ATOM 656 C CA . SER A 1 85 ? 7.477 -1.228 -13.918 1.00 69.44 85 SER A CA 1
ATOM 657 C C . SER A 1 85 ? 8.969 -1.538 -14.073 1.00 69.44 85 SER A C 1
ATOM 659 O O . SER A 1 85 ? 9.788 -0.624 -13.956 1.00 69.44 85 SER A O 1
ATOM 661 N N . ASP A 1 86 ? 9.324 -2.796 -14.352 1.00 74.88 86 ASP A N 1
ATOM 662 C CA . ASP A 1 86 ? 10.713 -3.231 -14.542 1.00 74.88 86 ASP A CA 1
ATOM 663 C C . ASP A 1 86 ? 11.146 -3.215 -16.026 1.00 74.88 86 ASP A C 1
ATOM 665 O O . ASP A 1 86 ? 12.295 -3.536 -16.343 1.00 74.88 86 ASP A O 1
ATOM 669 N N . MET A 1 87 ? 10.265 -2.797 -16.944 1.00 70.75 87 MET A N 1
ATOM 670 C CA . MET A 1 87 ? 10.529 -2.801 -18.385 1.00 70.75 87 MET A CA 1
ATOM 671 C C . MET A 1 87 ? 10.689 -1.389 -18.966 1.00 70.75 87 MET A C 1
ATOM 673 O O . MET A 1 87 ? 9.960 -0.460 -18.624 1.00 70.75 87 MET A O 1
ATOM 677 N N . ASN A 1 88 ? 11.630 -1.240 -19.903 1.00 71.12 88 ASN A N 1
ATOM 678 C CA . ASN A 1 88 ? 11.747 -0.047 -20.742 1.00 71.12 88 ASN A CA 1
ATOM 679 C C . ASN A 1 88 ? 10.877 -0.225 -21.990 1.00 71.12 88 ASN A C 1
ATOM 681 O O . ASN A 1 88 ? 11.120 -1.131 -22.789 1.00 71.12 88 ASN A O 1
ATOM 685 N N . TYR A 1 89 ? 9.875 0.637 -22.162 1.00 71.25 89 TYR A N 1
ATOM 686 C CA . TYR A 1 89 ? 8.976 0.588 -23.314 1.00 71.25 89 TYR A CA 1
ATOM 687 C C . TYR A 1 89 ? 9.544 1.362 -24.495 1.00 71.25 89 TYR A C 1
ATOM 689 O O . TYR A 1 89 ? 10.059 2.466 -24.301 1.00 71.25 89 TYR A O 1
ATOM 697 N N . PRO A 1 90 ? 9.426 0.828 -25.723 1.00 69.25 90 PRO A N 1
ATOM 698 C CA . PRO A 1 90 ? 9.730 1.610 -26.905 1.00 69.25 90 PRO A CA 1
ATOM 699 C C . PRO A 1 90 ? 8.768 2.805 -26.999 1.00 69.25 90 PRO A C 1
ATOM 701 O O . PRO A 1 90 ? 7.606 2.693 -26.586 1.00 69.25 90 PRO A O 1
ATOM 704 N N . PRO A 1 91 ? 9.222 3.940 -27.554 1.00 66.06 91 PRO A N 1
ATOM 705 C CA . PRO A 1 91 ? 8.349 5.078 -27.788 1.00 66.06 91 PRO A CA 1
ATOM 706 C C . PRO A 1 91 ? 7.194 4.684 -28.730 1.00 66.06 91 PRO A C 1
ATOM 708 O O . PRO A 1 91 ? 7.373 3.822 -29.600 1.00 66.06 91 PRO A O 1
ATOM 711 N N . PRO A 1 92 ? 6.002 5.287 -28.574 1.00 69.06 92 PRO A N 1
ATOM 712 C CA . PRO A 1 92 ? 4.872 5.026 -29.459 1.00 69.06 92 PRO A CA 1
ATOM 713 C C . PRO A 1 92 ? 5.229 5.355 -30.918 1.00 69.06 92 PRO A C 1
ATOM 715 O O . PRO A 1 92 ? 5.927 6.330 -31.197 1.00 69.06 92 PRO A O 1
ATOM 718 N N . SER A 1 93 ? 4.762 4.529 -31.860 1.00 63.38 93 SER A N 1
ATOM 719 C CA . SER A 1 93 ? 5.034 4.702 -33.293 1.00 63.38 93 SER A CA 1
ATOM 720 C C . SER A 1 93 ? 4.536 6.064 -33.802 1.00 63.38 93 SER A C 1
ATOM 722 O O . SER A 1 93 ? 3.430 6.461 -33.426 1.00 63.38 93 SER A O 1
ATOM 724 N N . PRO A 1 94 ? 5.278 6.755 -34.691 1.00 57.16 94 PRO A N 1
ATOM 725 C CA . PRO A 1 94 ? 4.899 8.072 -35.190 1.00 57.16 94 PRO A CA 1
ATOM 726 C C . PRO A 1 94 ? 3.664 7.957 -36.088 1.00 57.16 94 PRO A C 1
ATOM 728 O O . PRO A 1 94 ? 3.738 7.610 -37.265 1.00 57.16 94 PRO A O 1
ATOM 731 N N . GLY A 1 95 ? 2.507 8.222 -35.498 1.00 59.22 95 GLY A N 1
ATOM 732 C CA . GLY A 1 95 ? 1.220 8.167 -36.164 1.00 59.22 95 GLY A CA 1
ATOM 733 C C . GLY A 1 95 ? 0.120 8.312 -35.131 1.00 59.22 95 GLY A C 1
ATOM 734 O O . GLY A 1 95 ? -0.234 7.335 -34.483 1.00 59.22 95 GLY A O 1
ATOM 735 N N . ILE A 1 96 ? -0.436 9.524 -35.051 1.00 55.41 96 ILE A N 1
ATOM 736 C CA . ILE A 1 96 ? -1.483 9.993 -34.126 1.00 55.41 96 ILE A CA 1
ATOM 737 C C . ILE A 1 96 ? -0.894 10.623 -32.851 1.00 55.41 96 ILE A C 1
ATOM 739 O O . ILE A 1 96 ? -0.754 9.986 -31.814 1.00 55.41 96 ILE A O 1
ATOM 743 N N . ASN A 1 97 ? -0.642 11.933 -32.970 1.00 51.62 97 ASN A N 1
ATOM 744 C CA . ASN A 1 97 ? -0.176 12.881 -31.953 1.00 51.62 97 ASN A CA 1
ATOM 745 C C . ASN A 1 97 ? 1.280 12.676 -31.519 1.00 51.62 97 ASN A C 1
ATOM 747 O O . ASN A 1 97 ? 1.667 11.612 -31.055 1.00 51.62 97 ASN A O 1
ATOM 751 N N . GLU A 1 98 ? 2.071 13.728 -31.717 1.00 57.84 98 GLU A N 1
ATOM 752 C CA . GLU A 1 98 ? 3.483 13.875 -31.361 1.00 57.84 98 GLU A CA 1
ATOM 753 C C . GLU A 1 98 ? 3.760 13.280 -29.971 1.00 57.84 98 GLU A C 1
ATOM 755 O O . GLU A 1 98 ? 3.460 13.882 -28.940 1.00 57.84 98 GLU A O 1
ATOM 760 N N . GLY A 1 99 ? 4.278 12.048 -29.940 1.00 55.47 99 GLY A N 1
ATOM 761 C CA . GLY A 1 99 ? 4.819 11.465 -28.718 1.00 55.47 99 GLY A CA 1
ATOM 762 C C . GLY A 1 99 ? 5.990 12.322 -28.231 1.00 55.47 99 GLY A C 1
ATOM 763 O O . GLY A 1 99 ? 6.619 12.986 -29.058 1.00 55.47 99 GLY A O 1
ATOM 764 N N . PRO A 1 100 ? 6.277 12.343 -26.916 1.00 61.03 100 PRO A N 1
ATOM 765 C CA . PRO A 1 100 ? 7.363 13.151 -26.379 1.00 61.03 100 PRO A CA 1
ATOM 766 C C . PRO A 1 100 ? 8.646 12.846 -27.151 1.00 61.03 100 PRO A C 1
ATOM 768 O O . PRO A 1 100 ? 9.036 11.685 -27.285 1.00 61.03 100 PRO A O 1
ATOM 771 N N . GLU A 1 101 ? 9.241 13.899 -27.710 1.00 65.69 101 GLU A N 1
ATOM 772 C CA . GLU A 1 101 ? 10.523 13.837 -28.401 1.00 65.69 101 GLU A CA 1
ATOM 773 C C . GLU A 1 101 ? 11.529 13.154 -27.464 1.00 65.69 101 GLU A C 1
ATOM 775 O O . GLU A 1 101 ? 11.554 13.457 -26.268 1.00 65.69 101 GLU A O 1
ATOM 780 N N . ASP A 1 102 ? 12.303 12.194 -27.974 1.00 65.06 102 ASP A N 1
ATOM 781 C CA . ASP A 1 102 ? 13.289 11.455 -27.183 1.00 65.06 102 ASP A CA 1
ATOM 782 C C . ASP A 1 102 ? 14.415 12.417 -26.772 1.00 65.06 102 ASP A C 1
ATOM 784 O O . ASP A 1 102 ? 15.405 12.620 -27.477 1.00 65.06 102 ASP A O 1
ATOM 788 N N . THR A 1 103 ? 14.194 13.135 -25.671 1.00 71.38 103 THR A N 1
ATOM 789 C CA . THR A 1 103 ? 15.137 14.119 -25.156 1.00 71.38 103 THR A CA 1
ATOM 790 C C . THR A 1 103 ? 16.267 13.405 -24.443 1.00 71.38 103 THR A C 1
ATOM 792 O O . THR A 1 103 ? 16.030 12.526 -23.613 1.00 71.38 103 THR A O 1
ATOM 795 N N . ASN A 1 104 ? 17.498 13.853 -24.690 1.00 74.62 104 ASN A N 1
ATOM 796 C CA . ASN A 1 104 ? 18.645 13.379 -23.930 1.00 74.62 104 ASN A CA 1
ATOM 797 C C . ASN A 1 104 ? 18.384 13.512 -22.417 1.00 74.62 104 ASN A C 1
ATOM 799 O O . ASN A 1 104 ? 17.863 14.542 -21.974 1.00 74.62 104 ASN A O 1
ATOM 803 N N . PRO A 1 105 ? 18.760 12.502 -21.613 1.00 74.75 105 PRO A N 1
ATOM 804 C CA . PRO A 1 105 ? 18.567 12.548 -20.172 1.00 74.75 105 PRO A CA 1
ATOM 805 C C . PRO A 1 105 ? 19.259 13.781 -19.582 1.00 74.75 105 PRO A C 1
ATOM 807 O O . PRO A 1 105 ? 20.414 14.066 -19.896 1.00 74.75 105 PRO A O 1
ATOM 810 N N . ILE A 1 106 ? 18.555 14.493 -18.694 1.00 79.50 106 ILE A N 1
ATOM 811 C CA . ILE A 1 106 ? 19.049 15.718 -18.033 1.00 79.50 106 ILE A CA 1
ATOM 812 C C . ILE A 1 106 ? 20.383 15.459 -17.314 1.00 79.50 106 ILE A C 1
ATOM 814 O O . ILE A 1 106 ? 21.256 16.324 -17.273 1.00 79.50 106 ILE A O 1
ATOM 818 N N . ALA A 1 107 ? 20.545 14.250 -16.778 1.00 79.88 107 ALA A N 1
ATOM 819 C CA . ALA A 1 107 ? 21.802 13.740 -16.261 1.00 79.88 107 ALA A CA 1
ATOM 820 C C . ALA A 1 107 ? 22.250 12.557 -17.137 1.00 79.88 107 ALA A C 1
ATOM 822 O O . ALA A 1 107 ? 21.707 11.457 -16.982 1.00 79.88 107 ALA A O 1
ATOM 823 N N . PRO A 1 108 ? 23.203 12.748 -18.067 1.00 76.50 108 PRO A N 1
ATOM 824 C CA . PRO A 1 108 ? 23.755 11.632 -18.819 1.00 76.50 108 PRO A CA 1
ATOM 825 C C . PRO A 1 108 ? 24.456 10.659 -17.862 1.00 76.50 108 PRO A C 1
ATOM 827 O O . PRO A 1 108 ? 24.933 11.082 -16.803 1.00 76.50 108 PRO A O 1
ATOM 830 N N . PRO A 1 109 ? 24.543 9.364 -18.214 1.00 78.94 109 PRO A N 1
ATOM 831 C CA . PRO A 1 109 ? 25.283 8.400 -17.417 1.00 78.94 109 PRO A CA 1
ATOM 832 C C . PRO A 1 109 ? 26.684 8.928 -17.109 1.00 78.94 109 PRO A C 1
ATOM 834 O O . PRO A 1 109 ? 27.419 9.328 -18.017 1.00 78.94 109 PRO A O 1
ATOM 837 N N . THR A 1 110 ? 27.052 8.928 -15.827 1.00 78.88 110 THR A N 1
ATOM 838 C CA . THR A 1 110 ? 28.433 9.171 -15.411 1.00 78.88 110 THR A CA 1
ATOM 839 C C . THR A 1 110 ? 29.336 8.195 -16.157 1.00 78.88 110 THR A C 1
ATOM 841 O O . THR A 1 110 ? 28.924 7.067 -16.442 1.00 78.88 110 THR A O 1
ATOM 844 N N . GLU A 1 111 ? 30.544 8.635 -16.509 1.00 80.81 111 GLU A N 1
ATOM 845 C CA . GLU A 1 111 ? 31.468 7.858 -17.336 1.00 80.81 111 GLU A CA 1
ATOM 846 C C . GLU A 1 111 ? 31.523 6.385 -16.915 1.00 80.81 111 GLU A C 1
ATOM 848 O O . GLU A 1 111 ? 31.644 6.095 -15.720 1.00 80.81 111 GLU A O 1
ATOM 853 N N . PRO A 1 112 ? 31.417 5.445 -17.872 1.00 81.00 112 PRO A N 1
ATOM 854 C CA . PRO A 1 112 ? 31.339 4.041 -17.525 1.00 81.00 112 PRO A CA 1
ATOM 855 C C . PRO A 1 112 ? 32.603 3.628 -16.758 1.00 81.00 112 PRO A C 1
ATOM 857 O O . PRO A 1 112 ? 33.702 4.058 -17.120 1.00 81.00 112 PRO A O 1
ATOM 860 N N . PRO A 1 113 ? 32.500 2.740 -15.755 1.00 80.94 113 PRO A N 1
ATOM 861 C CA . PRO A 1 113 ? 33.639 2.333 -14.925 1.00 80.94 113 PRO A CA 1
ATOM 862 C C . PRO A 1 113 ? 34.782 1.675 -15.723 1.00 80.94 113 PRO A C 1
ATOM 864 O O . PRO A 1 113 ? 35.905 1.579 -15.243 1.00 80.94 113 PRO A O 1
ATOM 867 N N . TYR A 1 114 ? 34.521 1.252 -16.963 1.00 86.38 114 TYR A N 1
ATOM 868 C CA . TYR A 1 114 ? 35.493 0.682 -17.901 1.00 86.38 114 TYR A CA 1
ATOM 869 C C . TYR A 1 114 ? 36.013 1.683 -18.950 1.00 86.38 114 TYR A C 1
ATOM 871 O O . TYR A 1 114 ? 36.658 1.279 -19.921 1.00 86.38 114 TYR A O 1
ATOM 879 N N . LYS A 1 115 ? 35.759 2.989 -18.791 1.00 87.12 115 LYS A N 1
ATOM 880 C CA . LYS A 1 115 ? 36.209 4.017 -19.742 1.00 87.12 115 LYS A CA 1
ATOM 881 C C . LYS A 1 115 ? 37.727 3.993 -19.938 1.00 87.12 115 LYS A C 1
ATOM 883 O O . LYS A 1 115 ? 38.193 4.028 -21.075 1.00 87.12 115 LYS A O 1
ATOM 888 N N . GLU A 1 116 ? 38.501 3.885 -18.858 1.00 87.31 116 GLU A N 1
ATOM 889 C CA . GLU A 1 116 ? 39.967 3.815 -18.942 1.00 87.31 116 GLU A CA 1
ATOM 890 C C . GLU A 1 116 ? 40.447 2.588 -19.717 1.00 87.31 116 GLU A C 1
ATOM 892 O O . GLU A 1 116 ? 41.367 2.681 -20.529 1.00 87.31 116 GLU A O 1
ATOM 897 N N . TRP A 1 117 ? 39.798 1.443 -19.502 1.00 87.25 117 TRP A N 1
ATOM 898 C CA . TRP A 1 117 ? 40.115 0.215 -20.220 1.00 87.25 117 TRP A CA 1
ATOM 899 C C . TRP A 1 117 ? 39.828 0.351 -21.720 1.00 87.25 117 TRP A C 1
ATOM 901 O O . TRP A 1 117 ? 40.664 -0.025 -22.541 1.00 87.25 117 TRP A O 1
ATOM 911 N N . LEU A 1 118 ? 38.694 0.955 -22.093 1.00 89.25 118 LEU A N 1
ATOM 912 C CA . LEU A 1 118 ? 38.371 1.238 -23.495 1.00 89.25 118 LEU A CA 1
ATOM 913 C C . LEU A 1 118 ? 39.384 2.187 -24.142 1.00 89.25 118 LEU A C 1
ATOM 915 O O . LEU A 1 118 ? 39.779 1.968 -25.287 1.00 89.25 118 LEU A O 1
ATOM 919 N N . LEU A 1 119 ? 39.838 3.210 -23.410 1.00 92.12 119 LEU A N 1
ATOM 920 C CA . LEU A 1 119 ? 40.863 4.135 -23.893 1.00 92.12 119 LEU A CA 1
ATOM 921 C C . LEU A 1 119 ? 42.199 3.420 -24.113 1.00 92.12 119 LEU A C 1
ATOM 923 O O . LEU A 1 119 ? 42.763 3.546 -25.199 1.00 92.12 119 LEU A O 1
ATOM 927 N N . LYS A 1 120 ? 42.662 2.613 -23.152 1.00 92.69 120 LYS A N 1
ATOM 928 C CA . LYS A 1 120 ? 43.882 1.798 -23.295 1.00 92.69 120 LYS A CA 1
ATO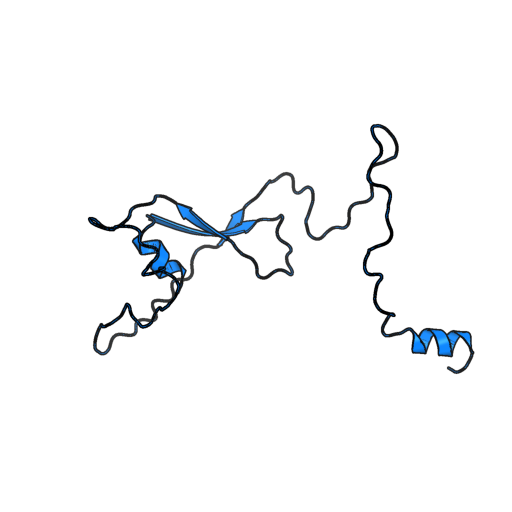M 929 C C . LYS A 1 120 ? 43.790 0.842 -24.481 1.00 92.69 120 LYS A C 1
ATOM 931 O O . LYS A 1 120 ? 44.713 0.776 -25.288 1.00 92.69 120 LYS A O 1
ATOM 936 N N . LYS A 1 121 ? 42.637 0.188 -24.662 1.00 92.12 121 LYS A N 1
ATOM 937 C CA . LYS A 1 121 ? 42.370 -0.667 -25.826 1.00 92.12 121 LYS A CA 1
ATOM 938 C C . LYS A 1 121 ? 42.460 0.098 -27.144 1.00 92.12 121 LYS A C 1
ATOM 940 O O . LYS A 1 121 ? 43.080 -0.391 -28.080 1.00 92.12 121 LYS A O 1
ATOM 945 N N . SER A 1 122 ? 41.867 1.291 -27.218 1.00 91.50 122 SER A N 1
ATOM 946 C CA . SER A 1 122 ? 41.904 2.128 -28.427 1.00 91.50 122 SER A CA 1
ATOM 947 C C . SER A 1 122 ? 43.302 2.652 -28.765 1.00 91.50 122 SER A C 1
ATOM 949 O O . SER A 1 122 ? 43.609 2.854 -29.936 1.00 91.50 122 SER A O 1
ATOM 951 N N . ARG A 1 123 ? 44.155 2.841 -27.750 1.00 92.56 123 ARG A N 1
ATOM 952 C CA . ARG A 1 123 ? 45.547 3.296 -27.886 1.00 92.56 123 ARG A CA 1
ATOM 953 C C . ARG A 1 123 ? 46.541 2.157 -28.130 1.00 92.56 123 ARG A C 1
ATOM 955 O O . ARG A 1 123 ? 47.701 2.434 -28.407 1.00 92.56 123 ARG A O 1
ATOM 962 N N . GLY A 1 124 ? 46.103 0.899 -28.037 1.00 87.75 124 GLY A N 1
ATOM 963 C CA . GLY A 1 124 ? 46.982 -0.270 -28.143 1.00 87.75 124 GLY A CA 1
ATOM 964 C C . GLY A 1 124 ? 47.904 -0.461 -26.932 1.00 87.75 124 GLY A C 1
ATOM 965 O O . GLY A 1 124 ? 48.962 -1.059 -27.064 1.00 87.75 124 GLY A O 1
ATOM 966 N N . GLU A 1 125 ? 47.517 0.059 -25.765 1.00 85.06 125 GLU A N 1
ATOM 967 C CA . GLU A 1 125 ? 48.281 0.014 -24.504 1.00 85.06 125 GLU A CA 1
ATOM 968 C C . GLU A 1 125 ? 47.845 -1.155 -23.591 1.00 85.06 125 GLU A C 1
ATOM 970 O O . GLU A 1 125 ? 48.050 -1.113 -22.375 1.00 85.06 125 GLU A O 1
ATOM 975 N N . LEU A 1 126 ? 47.183 -2.164 -24.168 1.00 65.25 126 LEU A N 1
ATOM 976 C CA . LEU A 1 126 ? 46.777 -3.409 -23.505 1.00 65.25 126 LEU A CA 1
ATOM 977 C C . LEU A 1 126 ? 47.704 -4.562 -23.881 1.00 65.25 126 LEU A C 1
ATOM 979 O O . LEU A 1 126 ? 48.048 -4.659 -25.080 1.00 65.25 126 LEU A O 1
#

Radius of gyration: 25.56 Å; chains: 1; bounding box: 63×29×71 Å

Secondary structure (DSSP, 8-state):
-HHHHHHTTEEEEEEEEETTS-TT----EEEEEEE-PPTT----TTS-TTS-SSSS----SS------PPPPEEEES-TT--S-TT-PPPPPPSSSS-PPP-PPPSSPPP--TTHHHHHHHHHT--

pLDDT: mean 71.57, std 14.97, range [37.59, 92.69]

Sequence (126 aa):
MIYDQLLNFFGEVDCAKPRSSRSSSIEAFVVCRNYAPPDGFVPDMSHPLLMNPATRCQSDEGTSQDLRRILDFVACGDLSAWPDSDMNYPPPSPGINEGPEDTNPIAPPTEPPYKEWLLKKSRGEL